Protein AF-A0A535GCC5-F1 (afdb_monomer_lite)

pLDDT: mean 72.22, std 16.05, range [26.16, 92.88]

Radius of gyration: 14.84 Å; chains: 1; bounding box: 40×27×34 Å

Sequence (122 aa):
MADFRPVEATKARILSVRPAPTGTQIERANAEWIEVIVQLDSDLANWRLQHLRALWREELAKPVEWEWLYTWGSPSFVRAGEIYRVHSGSRVRAATHPLPDDLASGRKHVYAAGPMAAAKLM

Secondary structure (DSSP, 8-state):
-EEEEES-TTTEEEEEEEPPPTT--GGGGGG-EEEEEE-SSEE-TT-EEEEEEEEEEGGGTEEEEEEEEEEPPSS-EE-TT-EEEEESS-HHHHHHS--GGGG-TT-EEEE---TTTTTT--

Structure (mmCIF, N/CA/C/O backbone):
data_AF-A0A535GCC5-F1
#
_entry.id   AF-A0A535GCC5-F1
#
loop_
_atom_site.group_PDB
_atom_site.id
_atom_site.type_symbol
_atom_site.label_atom_id
_atom_site.label_alt_id
_atom_site.label_comp_id
_atom_site.label_asym_id
_atom_site.label_entity_id
_atom_site.label_seq_id
_atom_site.pdbx_PDB_ins_code
_atom_site.Cartn_x
_atom_site.Cartn_y
_atom_site.Cartn_z
_atom_site.occupancy
_atom_site.B_iso_or_equiv
_atom_site.auth_seq_id
_atom_site.auth_comp_id
_atom_site.auth_asym_id
_atom_site.auth_atom_id
_atom_site.pdbx_PDB_model_num
ATOM 1 N N . MET A 1 1 ? 8.593 -12.153 -10.456 1.00 51.53 1 MET A N 1
ATOM 2 C CA . MET A 1 1 ? 7.432 -12.181 -9.541 1.00 51.53 1 MET A CA 1
ATOM 3 C C . MET A 1 1 ? 7.749 -11.247 -8.384 1.00 51.53 1 MET A C 1
ATOM 5 O O . MET A 1 1 ? 8.885 -11.281 -7.934 1.00 51.53 1 MET A O 1
ATOM 9 N N . ALA A 1 2 ? 6.826 -10.361 -8.003 1.00 55.59 2 ALA A N 1
ATOM 10 C CA . ALA A 1 2 ? 7.012 -9.452 -6.871 1.00 55.59 2 ALA A CA 1
ATOM 11 C C . ALA A 1 2 ? 6.565 -10.153 -5.580 1.00 55.59 2 ALA A C 1
ATOM 13 O O . ALA A 1 2 ? 5.469 -10.712 -5.559 1.00 55.59 2 ALA A O 1
ATOM 14 N N . ASP A 1 3 ? 7.407 -10.146 -4.548 1.00 63.09 3 ASP A N 1
ATOM 15 C CA . ASP A 1 3 ? 7.077 -10.664 -3.212 1.00 63.09 3 ASP A CA 1
ATOM 16 C C . ASP A 1 3 ? 6.915 -9.486 -2.243 1.00 63.09 3 ASP A C 1
ATOM 18 O O . ASP A 1 3 ? 7.714 -8.547 -2.266 1.00 63.09 3 ASP A O 1
ATOM 22 N N . PHE A 1 4 ? 5.861 -9.520 -1.429 1.00 62.50 4 PHE A N 1
ATOM 23 C CA . PHE A 1 4 ? 5.511 -8.453 -0.499 1.00 62.50 4 PHE A CA 1
ATOM 24 C C . PHE A 1 4 ? 5.402 -9.002 0.923 1.00 62.50 4 PHE A C 1
ATOM 26 O O . PHE A 1 4 ? 4.549 -9.846 1.198 1.00 62.50 4 PHE A O 1
ATOM 33 N N . ARG A 1 5 ? 6.233 -8.500 1.845 1.00 65.50 5 ARG A N 1
ATOM 34 C CA . ARG A 1 5 ? 6.302 -9.006 3.227 1.00 65.50 5 ARG A CA 1
ATOM 35 C C . ARG A 1 5 ? 5.996 -7.909 4.246 1.00 65.50 5 ARG A C 1
ATOM 37 O O . ARG A 1 5 ? 6.773 -6.957 4.357 1.00 65.50 5 ARG A O 1
ATOM 44 N N . PRO A 1 6 ? 4.877 -8.009 4.983 1.00 67.75 6 PRO A N 1
ATOM 45 C CA . PRO A 1 6 ? 4.577 -7.087 6.066 1.00 67.75 6 PRO A CA 1
ATOM 46 C C . PRO A 1 6 ? 5.396 -7.440 7.315 1.00 67.75 6 PRO A C 1
ATOM 48 O O . PRO A 1 6 ? 5.446 -8.601 7.714 1.00 67.75 6 PRO A O 1
ATOM 51 N N . VAL A 1 7 ? 6.002 -6.444 7.965 1.00 67.44 7 VAL A N 1
ATOM 52 C CA . VAL A 1 7 ? 6.795 -6.656 9.198 1.00 67.44 7 VAL A CA 1
ATOM 53 C C . VAL A 1 7 ? 5.904 -6.963 10.413 1.00 67.44 7 VAL A C 1
ATOM 55 O O . VAL A 1 7 ? 6.312 -7.696 11.307 1.00 67.44 7 VAL A O 1
ATOM 58 N N . GLU A 1 8 ? 4.660 -6.473 10.426 1.00 71.19 8 GLU A N 1
ATOM 59 C CA . GLU A 1 8 ? 3.678 -6.735 11.488 1.00 71.19 8 GLU A CA 1
ATOM 60 C C . GLU A 1 8 ? 2.331 -7.173 10.892 1.00 71.19 8 GLU A C 1
ATOM 62 O O . GLU A 1 8 ? 1.373 -6.396 10.809 1.00 71.19 8 GLU A O 1
ATOM 67 N N . ALA A 1 9 ? 2.251 -8.438 10.465 1.00 71.69 9 ALA A N 1
ATOM 68 C CA . ALA A 1 9 ? 1.049 -9.008 9.844 1.00 71.69 9 ALA A CA 1
ATOM 69 C C . ALA A 1 9 ? -0.195 -8.980 10.759 1.00 71.69 9 ALA A C 1
ATOM 71 O O . ALA A 1 9 ? -1.326 -8.980 10.274 1.00 71.69 9 ALA A O 1
ATOM 72 N N . THR A 1 10 ? 0.003 -8.925 12.080 1.00 83.12 10 THR A N 1
ATOM 73 C CA . THR A 1 10 ? -1.080 -8.890 13.074 1.00 83.12 10 THR A CA 1
ATOM 74 C C . THR A 1 10 ? -1.892 -7.598 13.013 1.00 83.12 10 THR A C 1
ATOM 76 O O . THR A 1 10 ? -3.090 -7.627 13.267 1.00 83.12 10 THR A O 1
ATOM 79 N N . LYS A 1 11 ? -1.268 -6.461 12.671 1.00 85.56 11 LYS A N 1
ATOM 80 C CA . LYS A 1 11 ? -1.958 -5.161 12.588 1.00 85.56 11 LYS A CA 1
ATOM 81 C C . LYS A 1 11 ? -2.618 -4.947 11.236 1.00 85.56 11 LYS A C 1
ATOM 83 O O . LYS A 1 11 ? -3.687 -4.345 11.151 1.00 85.56 11 LYS A O 1
ATOM 88 N N . ALA A 1 12 ? -1.981 -5.430 10.177 1.00 86.62 12 ALA A N 1
ATOM 89 C CA . ALA A 1 12 ? -2.462 -5.256 8.823 1.00 86.62 12 ALA A CA 1
ATOM 90 C C . ALA A 1 12 ? -1.961 -6.400 7.939 1.00 86.62 12 ALA A C 1
ATOM 92 O O . ALA A 1 12 ? -0.799 -6.797 8.026 1.00 86.62 12 ALA A O 1
ATOM 93 N N . ARG A 1 13 ? -2.833 -6.918 7.072 1.00 88.62 13 ARG A N 1
ATOM 94 C CA . ARG A 1 13 ? -2.503 -8.013 6.149 1.00 88.62 13 ARG A CA 1
ATOM 95 C C . ARG A 1 13 ? -2.673 -7.570 4.708 1.00 88.62 13 ARG A C 1
ATOM 97 O O . ARG A 1 13 ? -3.566 -6.780 4.400 1.00 88.62 13 ARG A O 1
ATOM 104 N N . ILE A 1 14 ? -1.867 -8.138 3.822 1.00 88.25 14 ILE A N 1
ATOM 105 C CA . ILE A 1 14 ? -2.044 -7.957 2.383 1.00 88.25 14 ILE A CA 1
ATOM 106 C C . ILE A 1 14 ? -3.314 -8.701 1.963 1.00 88.25 14 ILE A C 1
ATOM 108 O O . ILE A 1 14 ? -3.474 -9.886 2.249 1.00 88.25 14 ILE A O 1
ATOM 112 N N . LEU A 1 15 ? -4.229 -7.985 1.318 1.00 90.38 15 LEU A N 1
ATOM 113 C CA . LEU A 1 15 ? -5.455 -8.532 0.748 1.00 90.38 15 LEU A CA 1
ATOM 114 C C . LEU A 1 15 ? -5.252 -8.912 -0.719 1.00 90.38 15 LEU A C 1
ATOM 116 O O . LEU A 1 15 ? -5.710 -9.962 -1.160 1.00 90.38 15 LEU A O 1
ATOM 120 N N . SER A 1 16 ? -4.588 -8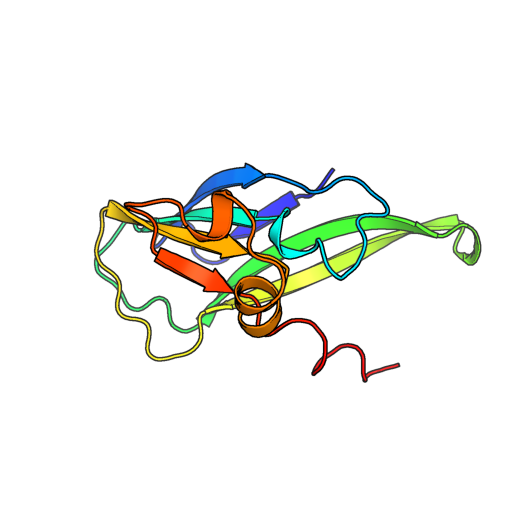.041 -1.474 1.00 89.81 16 SER A N 1
ATOM 121 C CA . SER A 1 16 ? -4.383 -8.217 -2.904 1.00 89.81 16 SER A CA 1
ATOM 122 C C . SER A 1 16 ? -3.090 -7.543 -3.344 1.00 89.81 16 SER A C 1
ATOM 124 O O . SER A 1 16 ? -2.612 -6.586 -2.732 1.00 89.81 16 SER A O 1
ATOM 126 N N . VAL A 1 17 ? -2.509 -8.077 -4.412 1.00 86.75 17 VAL A N 1
ATOM 127 C CA . VAL A 1 17 ? -1.305 -7.550 -5.044 1.00 86.75 17 VAL A CA 1
ATOM 128 C C . VAL A 1 17 ? -1.607 -7.404 -6.521 1.00 86.75 17 VAL A C 1
ATOM 130 O O . VAL A 1 17 ? -1.963 -8.379 -7.184 1.00 86.75 17 VAL A O 1
ATOM 133 N N . ARG A 1 18 ? -1.439 -6.193 -7.045 1.00 86.62 18 ARG A N 1
ATOM 134 C CA . ARG A 1 18 ? -1.458 -5.925 -8.475 1.00 86.62 18 ARG A CA 1
ATOM 135 C C . ARG A 1 18 ? -0.043 -5.551 -8.910 1.00 86.62 18 ARG A C 1
ATOM 137 O O . ARG A 1 18 ? 0.336 -4.385 -8.803 1.00 86.62 18 ARG A O 1
ATOM 144 N N . PRO A 1 19 ? 0.755 -6.519 -9.384 1.00 81.00 19 PRO A N 1
ATOM 145 C CA . PRO A 1 19 ? 2.085 -6.219 -9.887 1.00 81.00 19 PRO A CA 1
ATOM 146 C C . PRO A 1 19 ? 1.974 -5.476 -11.221 1.00 81.00 19 PRO A C 1
ATOM 148 O O . PRO A 1 19 ? 1.095 -5.785 -12.032 1.00 81.00 19 PRO A O 1
ATOM 151 N N . ALA A 1 20 ? 2.890 -4.549 -11.495 1.00 76.31 20 ALA A N 1
ATOM 152 C CA . ALA A 1 20 ? 3.027 -4.044 -12.856 1.00 76.31 20 ALA A CA 1
ATOM 153 C C . ALA A 1 20 ? 3.956 -4.953 -13.681 1.00 76.31 20 ALA A C 1
ATOM 155 O O . ALA A 1 20 ? 4.841 -5.615 -13.122 1.00 76.31 20 ALA A O 1
ATOM 156 N N . PRO A 1 21 ? 3.804 -4.989 -15.016 1.00 72.19 21 PRO A N 1
ATOM 157 C CA . PRO A 1 21 ? 4.743 -5.677 -15.892 1.00 72.19 21 PRO A CA 1
ATOM 158 C C . PRO A 1 21 ? 6.178 -5.155 -15.749 1.00 72.19 21 PRO A C 1
ATOM 160 O O . PRO A 1 21 ? 6.418 -3.985 -15.419 1.00 72.19 21 PRO A O 1
ATOM 163 N N . THR A 1 22 ? 7.151 -6.013 -16.048 1.00 68.25 22 THR A N 1
ATOM 164 C CA . THR A 1 22 ? 8.547 -5.594 -16.221 1.00 68.25 22 THR A CA 1
ATOM 165 C C . THR A 1 22 ? 8.631 -4.554 -17.342 1.00 68.25 22 THR A C 1
ATOM 167 O O . THR A 1 22 ? 7.986 -4.710 -18.375 1.00 68.25 22 THR A O 1
ATOM 170 N N . GLY A 1 23 ? 9.396 -3.477 -17.136 1.00 68.31 23 GLY A N 1
ATOM 171 C CA . GLY A 1 23 ? 9.509 -2.382 -18.111 1.00 68.31 23 GLY A CA 1
ATOM 172 C C . GLY A 1 23 ? 8.380 -1.347 -18.051 1.00 68.31 23 GLY A C 1
ATOM 173 O O . GLY A 1 23 ? 8.290 -0.492 -18.929 1.00 68.31 23 GLY A O 1
ATOM 174 N N . THR A 1 24 ? 7.524 -1.394 -17.024 1.00 70.62 24 THR A N 1
ATOM 175 C CA . THR A 1 24 ? 6.525 -0.343 -16.786 1.00 70.62 24 THR A CA 1
ATOM 176 C C . THR A 1 24 ? 7.201 1.020 -16.681 1.00 70.62 24 THR A C 1
ATOM 178 O O . THR A 1 24 ? 8.081 1.224 -15.845 1.00 70.62 24 THR A O 1
ATOM 181 N N . GLN A 1 25 ? 6.774 1.942 -17.543 1.00 72.62 25 GLN A N 1
ATOM 182 C CA . GLN A 1 25 ? 7.271 3.311 -17.566 1.00 72.62 25 GLN A CA 1
ATOM 183 C C . GLN A 1 25 ? 6.934 4.048 -16.265 1.00 72.62 25 GLN A C 1
ATOM 185 O O . GLN A 1 25 ? 5.946 3.749 -15.588 1.00 72.62 25 GLN A O 1
ATOM 190 N N . ILE A 1 26 ? 7.755 5.035 -15.920 1.00 70.31 26 ILE A N 1
ATOM 191 C CA . ILE A 1 26 ? 7.703 5.727 -14.630 1.00 70.31 26 ILE A CA 1
ATOM 192 C C . ILE A 1 26 ? 6.391 6.506 -14.420 1.00 70.31 26 ILE A C 1
ATOM 194 O O . ILE A 1 26 ? 5.903 6.622 -13.290 1.00 70.31 26 ILE A O 1
ATOM 198 N N . GLU A 1 27 ? 5.781 6.970 -15.507 1.00 74.12 27 GLU A N 1
ATOM 199 C CA . GLU A 1 27 ? 4.482 7.644 -15.584 1.00 74.12 27 GLU A CA 1
ATOM 200 C C . GLU A 1 27 ? 3.334 6.698 -15.219 1.00 74.12 27 GLU A C 1
ATOM 202 O O . GLU A 1 27 ? 2.308 7.128 -14.702 1.00 74.12 27 GLU A O 1
ATOM 207 N N . ARG A 1 28 ? 3.525 5.391 -15.434 1.00 75.19 28 ARG A N 1
ATOM 208 C CA . ARG A 1 28 ? 2.548 4.336 -15.139 1.00 75.19 28 ARG A CA 1
ATOM 209 C C . ARG A 1 28 ? 2.847 3.586 -13.845 1.00 75.19 28 ARG A C 1
ATOM 211 O O . ARG A 1 28 ? 2.206 2.575 -13.574 1.00 75.19 28 ARG A O 1
ATOM 218 N N . ALA A 1 29 ? 3.783 4.071 -13.028 1.00 75.75 29 ALA A N 1
ATOM 219 C CA . ALA A 1 29 ? 4.175 3.407 -11.784 1.00 75.75 29 ALA A CA 1
ATOM 220 C C . ALA A 1 29 ? 2.987 3.157 -10.830 1.00 75.75 29 ALA A C 1
ATOM 222 O O . ALA A 1 29 ? 2.954 2.131 -10.164 1.00 75.75 29 ALA A O 1
ATOM 223 N N . ASN A 1 30 ? 1.963 4.021 -10.821 1.00 79.81 30 ASN A N 1
ATOM 224 C CA . ASN A 1 30 ? 0.760 3.826 -9.996 1.00 79.81 30 ASN A CA 1
ATOM 225 C C . ASN A 1 30 ? -0.090 2.603 -10.381 1.00 79.81 30 ASN A C 1
ATOM 227 O O . ASN A 1 30 ? -0.981 2.234 -9.618 1.00 79.81 30 ASN A O 1
ATOM 231 N N . ALA A 1 31 ? 0.163 1.982 -11.539 1.00 82.81 31 ALA A N 1
ATOM 232 C CA . ALA A 1 31 ? -0.509 0.753 -11.955 1.00 82.81 31 ALA A CA 1
ATOM 233 C C . ALA A 1 31 ? -0.085 -0.460 -11.113 1.00 82.81 31 ALA A C 1
ATOM 235 O O . ALA A 1 31 ? -0.799 -1.463 -11.091 1.00 82.81 31 ALA A O 1
ATOM 236 N N . GLU A 1 32 ? 1.066 -0.367 -10.440 1.00 84.31 32 GLU A N 1
ATOM 237 C CA . GLU A 1 32 ? 1.482 -1.318 -9.421 1.00 84.31 32 GLU A CA 1
ATOM 238 C C . GLU A 1 32 ? 1.017 -0.840 -8.054 1.00 84.31 32 GLU A C 1
ATOM 240 O O . GLU A 1 32 ? 1.346 0.265 -7.606 1.00 84.31 32 GLU A O 1
ATOM 245 N N . TRP A 1 33 ? 0.266 -1.694 -7.377 1.00 85.25 33 TRP A N 1
ATOM 246 C CA . TRP A 1 33 ? -0.197 -1.413 -6.034 1.00 85.25 33 TRP A CA 1
ATOM 247 C C . TRP A 1 33 ? -0.478 -2.694 -5.264 1.00 85.25 33 TRP A C 1
ATOM 249 O O . TRP A 1 33 ? -0.651 -3.772 -5.836 1.00 85.25 33 TRP A O 1
ATOM 259 N N . ILE A 1 34 ? -0.567 -2.563 -3.946 1.00 86.69 34 ILE A N 1
ATOM 260 C CA . ILE A 1 34 ? -1.123 -3.600 -3.080 1.00 86.69 34 ILE A CA 1
ATOM 261 C C . ILE A 1 34 ? -2.307 -3.055 -2.293 1.00 86.69 34 ILE A C 1
ATOM 263 O O . ILE A 1 34 ? -2.386 -1.855 -2.036 1.00 86.69 34 ILE A O 1
ATOM 267 N N . GLU A 1 35 ? -3.215 -3.927 -1.880 1.00 90.25 35 GLU A N 1
ATOM 268 C CA . GLU A 1 35 ? -4.194 -3.594 -0.852 1.00 90.25 35 GLU A CA 1
ATOM 269 C C . GLU A 1 35 ? -3.802 -4.234 0.464 1.00 90.25 35 GLU A C 1
ATOM 271 O O . GLU A 1 35 ? -3.460 -5.416 0.535 1.00 90.25 35 GLU A O 1
ATOM 276 N N . VAL A 1 36 ? -3.915 -3.443 1.519 1.00 88.88 36 VAL A N 1
ATOM 277 C CA . VAL A 1 36 ? -3.731 -3.870 2.894 1.00 88.88 36 VAL A CA 1
ATOM 278 C C . VAL A 1 36 ? -5.035 -3.638 3.633 1.00 88.88 36 VAL A C 1
ATOM 280 O O . VAL A 1 36 ? -5.592 -2.543 3.583 1.00 88.88 36 VAL A O 1
ATOM 283 N N . ILE A 1 37 ? -5.519 -4.664 4.326 1.00 91.81 37 ILE A N 1
ATOM 284 C CA . ILE A 1 37 ? -6.655 -4.550 5.237 1.00 91.81 37 ILE A CA 1
ATOM 285 C C . ILE A 1 37 ? -6.152 -4.510 6.675 1.00 91.81 37 ILE A C 1
ATOM 287 O O . ILE A 1 37 ? -5.418 -5.396 7.127 1.00 91.81 37 ILE A O 1
ATOM 291 N N . VAL A 1 38 ? -6.574 -3.476 7.393 1.00 91.06 38 VAL A N 1
ATOM 292 C CA . VAL A 1 38 ? -6.274 -3.285 8.810 1.00 91.06 38 VAL A CA 1
ATOM 293 C C . VAL A 1 38 ? -7.055 -4.309 9.626 1.00 91.06 38 VAL A C 1
ATOM 295 O O . VAL A 1 38 ? -8.260 -4.479 9.440 1.00 91.06 38 VAL A O 1
ATOM 298 N N . GLN A 1 39 ? -6.364 -5.023 10.508 1.00 92.56 39 GLN A N 1
ATOM 299 C CA . GLN A 1 39 ? -6.946 -6.071 11.349 1.00 92.56 39 GLN A CA 1
ATOM 300 C C . GLN A 1 39 ? -7.378 -5.546 12.723 1.00 92.56 39 GLN A C 1
ATOM 302 O O . GLN A 1 39 ? -8.313 -6.084 13.305 1.00 92.56 39 GLN A O 1
ATOM 307 N N . LEU A 1 40 ? -6.711 -4.506 13.232 1.00 90.44 40 LEU A N 1
ATOM 308 C CA . LEU A 1 40 ? -6.890 -3.983 14.586 1.00 90.44 40 LEU A CA 1
ATOM 309 C C . LEU A 1 40 ? -6.901 -2.452 14.548 1.00 90.44 40 LEU A C 1
ATOM 311 O O . LEU A 1 40 ? -6.135 -1.859 13.787 1.00 90.44 40 LEU A O 1
ATOM 315 N N . ASP A 1 41 ? -7.693 -1.820 15.411 1.00 91.19 41 ASP A N 1
ATOM 316 C CA . ASP A 1 41 ? -7.556 -0.387 15.684 1.00 91.19 41 ASP A CA 1
ATOM 317 C C . ASP A 1 41 ? -6.166 -0.139 16.289 1.00 91.19 41 ASP A C 1
ATOM 319 O O . ASP A 1 41 ? -5.850 -0.634 17.372 1.00 91.19 41 ASP A O 1
ATOM 323 N N . SER A 1 42 ? -5.293 0.560 15.563 1.00 84.50 42 SER A N 1
ATOM 324 C CA . SER A 1 42 ? -3.882 0.710 15.936 1.00 84.50 42 SER A CA 1
ATOM 325 C C . SER A 1 42 ? -3.255 1.924 15.258 1.00 84.50 42 SER A C 1
ATOM 327 O O . SER A 1 42 ? -3.772 2.462 14.279 1.00 84.50 42 SER A O 1
ATOM 329 N N . ASP A 1 43 ? -2.090 2.330 15.754 1.00 82.88 43 ASP A N 1
ATOM 330 C CA . ASP A 1 43 ? -1.148 3.116 14.966 1.00 82.88 43 ASP A CA 1
ATOM 331 C C . ASP A 1 43 ? -0.384 2.186 14.009 1.00 82.88 43 ASP A C 1
ATOM 333 O O . ASP A 1 43 ? 0.120 1.131 14.422 1.00 82.88 43 ASP A O 1
ATOM 337 N N . LEU A 1 44 ? -0.332 2.563 12.731 1.00 78.25 44 LEU A N 1
ATOM 338 C CA . LEU A 1 44 ? 0.532 1.945 11.721 1.00 78.25 44 LEU A CA 1
ATOM 339 C C . LEU A 1 44 ? 1.807 2.756 11.470 1.00 78.25 44 LEU A C 1
ATOM 341 O O . LEU A 1 44 ? 2.522 2.468 10.513 1.00 78.25 44 LEU A O 1
ATOM 345 N N . ALA A 1 45 ? 2.136 3.741 12.309 1.00 71.25 45 ALA A N 1
ATOM 346 C CA . ALA A 1 45 ? 3.446 4.376 12.279 1.00 71.25 45 ALA A CA 1
ATOM 347 C C . ALA A 1 45 ? 4.552 3.310 12.269 1.00 71.25 45 ALA A C 1
ATOM 349 O O . ALA A 1 45 ? 4.579 2.406 13.103 1.00 71.25 45 ALA A O 1
ATOM 350 N N . ASN A 1 46 ? 5.472 3.426 11.311 1.00 66.81 46 ASN A N 1
ATOM 351 C CA . ASN A 1 46 ? 6.563 2.475 11.086 1.00 66.81 46 ASN A CA 1
ATOM 352 C C . ASN A 1 46 ? 6.151 1.070 10.622 1.00 66.81 46 ASN A C 1
ATOM 354 O O . ASN A 1 46 ? 7.032 0.215 10.506 1.00 66.81 46 ASN A O 1
ATOM 358 N N . TRP A 1 47 ? 4.875 0.814 10.302 1.00 76.25 47 TRP A N 1
ATOM 359 C CA . TRP A 1 47 ? 4.512 -0.423 9.615 1.00 76.25 47 TRP A CA 1
ATOM 360 C C . TRP A 1 47 ? 5.237 -0.467 8.276 1.00 76.25 47 TRP A C 1
ATOM 362 O O . TRP A 1 47 ? 5.224 0.504 7.509 1.00 76.25 47 TRP A O 1
ATOM 372 N N . ARG A 1 48 ? 5.911 -1.590 8.034 1.00 74.94 48 ARG A N 1
ATOM 373 C CA . ARG A 1 48 ? 6.813 -1.765 6.904 1.00 74.94 48 ARG A CA 1
ATOM 374 C C . ARG A 1 48 ? 6.323 -2.854 5.974 1.00 74.94 48 ARG A C 1
ATOM 376 O O . ARG A 1 48 ? 5.933 -3.930 6.426 1.00 74.94 48 ARG A O 1
ATOM 383 N N . LEU A 1 49 ? 6.431 -2.581 4.684 1.00 75.25 49 LEU A N 1
ATOM 384 C CA . LEU A 1 49 ? 6.238 -3.545 3.614 1.00 75.25 49 LEU A CA 1
ATOM 385 C C . LEU A 1 49 ? 7.521 -3.636 2.811 1.00 75.25 49 LEU A C 1
ATOM 387 O O . LEU A 1 49 ? 7.923 -2.654 2.192 1.00 75.25 49 LEU A O 1
ATOM 391 N N . GLN A 1 50 ? 8.128 -4.811 2.794 1.00 72.81 50 GLN A N 1
ATOM 392 C CA . GLN A 1 50 ? 9.208 -5.108 1.863 1.00 72.81 50 GLN A CA 1
ATOM 393 C C . GLN A 1 50 ? 8.597 -5.506 0.524 1.00 72.81 50 GLN A C 1
ATOM 395 O O . GLN A 1 50 ? 7.754 -6.395 0.501 1.00 72.81 50 GLN A O 1
ATOM 400 N N . HIS A 1 51 ? 9.008 -4.872 -0.569 1.00 71.25 51 HIS A N 1
ATOM 401 C CA . HIS A 1 51 ? 8.701 -5.287 -1.935 1.00 71.25 51 HIS A CA 1
ATOM 402 C C . HIS A 1 51 ? 9.989 -5.747 -2.601 1.00 71.25 51 HIS A C 1
ATOM 404 O O . HIS A 1 51 ? 10.879 -4.937 -2.862 1.00 71.25 51 HIS A O 1
ATOM 410 N N . LEU A 1 52 ? 10.061 -7.049 -2.859 1.00 66.62 52 LEU A N 1
ATOM 411 C CA . LEU A 1 52 ? 11.183 -7.720 -3.491 1.00 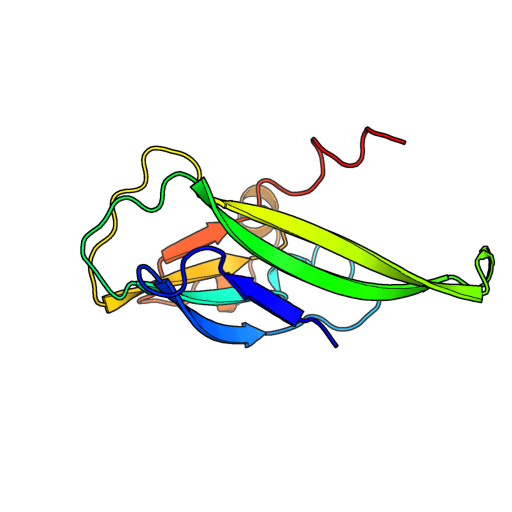66.62 52 LEU A CA 1
ATOM 412 C C . LEU A 1 52 ? 10.885 -7.921 -4.971 1.00 66.62 52 LEU A C 1
ATOM 414 O O . LEU A 1 52 ? 9.948 -8.637 -5.339 1.00 66.62 52 LEU A O 1
ATOM 418 N N . ARG A 1 53 ? 11.712 -7.320 -5.829 1.00 63.69 53 ARG A N 1
ATOM 419 C CA . ARG A 1 53 ? 11.670 -7.559 -7.275 1.00 63.69 53 ARG A CA 1
ATOM 420 C C . ARG A 1 53 ? 13.007 -8.112 -7.736 1.00 63.69 53 ARG A C 1
ATOM 422 O O . ARG A 1 53 ? 13.995 -7.386 -7.791 1.00 63.69 53 ARG A O 1
ATOM 429 N N . ALA A 1 54 ? 13.018 -9.394 -8.090 1.00 59.59 54 ALA A N 1
ATOM 430 C CA . ALA A 1 54 ? 14.161 -10.000 -8.752 1.00 59.59 54 ALA A CA 1
ATOM 431 C C . ALA A 1 54 ? 14.261 -9.445 -10.181 1.00 59.59 54 ALA A C 1
ATOM 433 O O . ALA A 1 54 ? 13.410 -9.738 -11.027 1.00 59.59 54 ALA A O 1
ATOM 434 N N . LEU A 1 55 ? 15.284 -8.630 -10.439 1.00 61.75 55 LEU A N 1
ATOM 435 C CA . LEU A 1 55 ? 15.663 -8.208 -11.785 1.00 61.75 55 LEU A CA 1
ATOM 436 C C . LEU A 1 55 ? 16.959 -8.921 -12.161 1.00 61.75 55 LEU A C 1
ATOM 438 O O . LEU A 1 55 ? 17.971 -8.769 -11.477 1.00 61.75 55 LEU A O 1
ATOM 442 N N . TRP A 1 56 ? 16.940 -9.690 -13.247 1.00 60.16 56 TRP A N 1
ATOM 443 C CA . TRP A 1 56 ? 18.168 -10.241 -13.810 1.00 60.16 56 TRP A CA 1
ATOM 444 C C . TRP A 1 56 ? 19.028 -9.093 -14.340 1.00 60.16 56 TRP A C 1
ATOM 446 O O . TRP A 1 56 ? 18.580 -8.341 -15.205 1.00 60.16 56 TRP A O 1
ATOM 456 N N . ARG A 1 57 ? 20.242 -8.932 -13.807 1.00 60.25 57 ARG A N 1
ATOM 457 C CA . ARG A 1 57 ? 21.225 -7.990 -14.355 1.00 60.25 57 ARG A CA 1
ATOM 458 C C . ARG A 1 57 ? 22.289 -8.784 -15.089 1.00 60.25 57 ARG A C 1
ATOM 460 O O . ARG A 1 57 ? 23.067 -9.486 -14.447 1.00 60.25 57 ARG A O 1
ATOM 467 N N . GLU A 1 58 ? 22.321 -8.652 -16.413 1.00 67.38 58 GLU A N 1
ATOM 468 C CA . GLU A 1 58 ? 23.291 -9.352 -17.270 1.00 67.38 58 GLU A CA 1
ATOM 469 C C . GLU A 1 58 ? 24.737 -9.082 -16.831 1.00 67.38 58 GLU A C 1
ATOM 471 O O . GLU A 1 58 ? 25.526 -10.012 -16.723 1.00 67.38 58 GLU A O 1
ATOM 476 N N . GLU A 1 59 ? 25.036 -7.840 -16.442 1.00 74.31 59 GLU A N 1
ATOM 477 C CA . GLU A 1 59 ? 26.340 -7.393 -15.925 1.00 74.31 59 GLU A CA 1
ATOM 478 C C . GLU A 1 59 ? 26.811 -8.156 -14.674 1.00 74.31 59 GLU A C 1
ATOM 480 O O . GLU A 1 59 ? 28.008 -8.264 -14.427 1.00 74.31 59 GLU A O 1
ATOM 485 N N . LEU A 1 60 ? 25.876 -8.656 -13.858 1.00 67.44 60 LEU A N 1
ATOM 486 C CA . LEU A 1 60 ? 26.168 -9.301 -12.574 1.00 67.44 60 LEU A CA 1
ATOM 487 C C . LEU A 1 60 ? 25.911 -10.811 -12.591 1.00 67.44 60 LEU A C 1
ATOM 489 O O . LEU A 1 60 ? 26.158 -11.466 -11.578 1.00 67.44 60 LEU A O 1
ATOM 493 N N . ALA A 1 61 ? 25.375 -11.343 -13.697 1.00 72.19 61 ALA A N 1
ATOM 494 C CA . ALA A 1 61 ? 24.972 -12.741 -13.870 1.00 72.19 61 ALA A CA 1
ATOM 495 C C . ALA A 1 61 ? 24.166 -13.321 -12.685 1.00 72.19 61 ALA A C 1
ATOM 497 O O . ALA A 1 61 ? 24.229 -14.515 -12.391 1.00 72.19 61 ALA A O 1
ATOM 498 N N . LYS A 1 62 ? 23.416 -12.467 -11.979 1.00 51.06 62 LYS A N 1
ATOM 499 C CA . LYS A 1 62 ? 22.589 -12.842 -10.830 1.00 51.06 62 LYS A CA 1
ATOM 500 C C . LYS A 1 62 ? 21.319 -11.994 -10.778 1.00 51.06 62 LYS A C 1
ATOM 502 O O . LYS A 1 62 ? 21.327 -10.850 -11.253 1.00 51.06 62 LYS A O 1
ATOM 507 N N . PRO A 1 63 ? 20.231 -12.505 -10.179 1.00 54.28 63 PRO A N 1
ATOM 508 C CA . PRO A 1 63 ? 19.103 -11.662 -9.826 1.00 54.28 63 PRO A CA 1
ATOM 509 C C . PRO A 1 63 ? 19.561 -10.641 -8.777 1.00 54.28 63 PRO A C 1
ATOM 511 O O . PRO A 1 63 ? 20.120 -11.001 -7.743 1.00 54.28 63 PRO A O 1
ATOM 514 N N . VAL A 1 64 ? 19.345 -9.358 -9.050 1.00 57.66 64 VAL A N 1
ATOM 515 C CA . VAL A 1 64 ? 19.424 -8.321 -8.021 1.00 57.66 64 VAL A CA 1
ATOM 516 C C . VAL A 1 64 ? 18.060 -8.231 -7.362 1.00 57.66 64 VAL A C 1
ATOM 518 O O . VAL A 1 64 ? 17.056 -7.975 -8.031 1.00 57.66 64 VAL A O 1
ATOM 521 N N . GLU A 1 65 ? 18.039 -8.467 -6.056 1.00 56.69 65 GLU A N 1
ATOM 522 C CA . GLU A 1 65 ? 16.874 -8.278 -5.205 1.00 56.69 65 GLU A CA 1
ATOM 523 C C . GLU A 1 65 ? 16.818 -6.804 -4.811 1.00 56.69 65 GLU A C 1
ATOM 525 O O . GLU A 1 65 ? 17.648 -6.317 -4.048 1.00 56.69 65 GLU A O 1
ATOM 530 N N . TRP A 1 66 ? 15.880 -6.056 -5.381 1.00 54.22 66 TRP A N 1
ATOM 531 C CA . TRP A 1 66 ? 15.598 -4.710 -4.894 1.00 54.22 66 TRP A CA 1
ATOM 532 C C . TRP A 1 66 ? 14.597 -4.824 -3.755 1.00 54.22 66 TRP A C 1
ATOM 534 O O . TRP A 1 66 ? 13.513 -5.360 -3.974 1.00 54.22 66 TRP A O 1
ATOM 544 N N . GLU A 1 67 ? 14.957 -4.328 -2.573 1.00 51.81 67 GLU A N 1
ATOM 545 C CA . GLU A 1 67 ? 14.085 -4.243 -1.404 1.00 51.81 67 GLU A CA 1
ATOM 546 C C . GLU A 1 67 ? 13.553 -2.808 -1.292 1.00 51.81 67 GLU A C 1
ATOM 548 O O . GLU A 1 67 ? 14.252 -1.900 -0.842 1.00 51.81 67 GLU A O 1
ATOM 553 N N . TRP A 1 68 ? 12.311 -2.570 -1.713 1.00 59.44 68 TRP A N 1
ATOM 554 C CA . TRP A 1 68 ? 11.625 -1.343 -1.305 1.00 59.44 68 TRP A CA 1
ATOM 555 C C . TRP A 1 68 ? 11.008 -1.569 0.062 1.00 59.44 68 TRP A C 1
ATOM 557 O O . TRP A 1 68 ? 10.164 -2.447 0.207 1.00 59.44 68 TRP A O 1
ATOM 567 N N . LEU A 1 69 ? 11.383 -0.757 1.044 1.00 54.50 69 LEU A N 1
ATOM 568 C CA . LEU A 1 69 ? 10.724 -0.721 2.341 1.00 54.50 69 LEU A CA 1
ATOM 569 C C . LEU A 1 69 ? 9.689 0.411 2.329 1.00 54.50 69 LEU A C 1
ATOM 571 O O . LEU A 1 69 ? 10.027 1.573 2.564 1.00 54.50 69 LEU A O 1
ATOM 575 N N . TYR A 1 70 ? 8.420 0.110 2.050 1.00 65.44 70 TYR A N 1
ATOM 576 C CA . TYR A 1 70 ? 7.374 1.101 2.304 1.00 65.44 70 TYR A CA 1
ATOM 577 C C . TYR A 1 70 ? 7.231 1.238 3.801 1.00 65.44 70 TYR A C 1
ATOM 579 O O . TYR A 1 70 ? 6.938 0.257 4.469 1.00 65.44 70 TYR A O 1
ATOM 587 N N . THR A 1 71 ? 7.422 2.444 4.314 1.00 60.34 71 THR A N 1
ATOM 588 C CA . THR A 1 71 ? 7.164 2.754 5.716 1.00 60.34 71 THR A CA 1
ATOM 589 C C . THR A 1 71 ? 5.954 3.670 5.765 1.00 60.34 71 THR A C 1
ATOM 591 O O . THR A 1 71 ? 5.951 4.714 5.110 1.00 60.34 71 THR A O 1
ATOM 594 N N . TRP A 1 72 ? 4.917 3.293 6.511 1.00 67.12 72 TRP A N 1
ATOM 595 C CA . TRP A 1 72 ? 3.814 4.211 6.788 1.00 67.12 72 TRP A CA 1
ATOM 596 C C . TRP A 1 72 ? 4.357 5.424 7.548 1.00 67.12 72 TRP A C 1
ATOM 598 O O . TRP A 1 72 ? 4.998 5.277 8.593 1.00 67.12 72 TRP A O 1
ATOM 608 N N . GLY A 1 73 ? 4.109 6.620 7.008 1.00 59.00 73 GLY A N 1
ATOM 609 C CA . GLY A 1 73 ? 4.457 7.874 7.671 1.00 59.00 73 GLY A CA 1
ATOM 610 C C . GLY A 1 73 ? 3.692 8.032 8.986 1.00 59.00 73 GLY A C 1
ATOM 611 O O . GLY A 1 73 ? 2.566 7.552 9.116 1.00 59.00 73 GLY A O 1
ATOM 612 N N . SER A 1 74 ? 4.297 8.686 9.973 1.00 51.47 74 SER A N 1
ATOM 613 C CA . SER A 1 74 ? 3.685 8.926 11.281 1.00 51.47 74 SER A CA 1
ATOM 614 C C . SER A 1 74 ? 3.096 10.341 11.393 1.00 51.47 74 SER A C 1
ATOM 616 O O . SER A 1 74 ? 3.606 11.267 10.755 1.00 51.47 74 SER A O 1
ATOM 618 N N . PRO A 1 75 ? 2.065 10.538 12.239 1.00 51.75 75 PRO A N 1
ATOM 619 C CA . PRO A 1 75 ? 1.206 9.514 12.852 1.00 51.75 75 PRO A CA 1
ATOM 620 C C . PRO A 1 75 ? 0.177 8.952 11.852 1.00 51.75 75 PRO A C 1
ATOM 622 O O . PRO A 1 75 ? -0.326 9.689 11.005 1.00 51.75 75 PRO A O 1
ATOM 625 N N . SER A 1 76 ? -0.169 7.664 11.969 1.00 72.56 76 SER A N 1
ATOM 626 C CA . SER A 1 76 ? -1.153 7.005 11.094 1.00 72.56 76 SER A CA 1
ATOM 627 C C . SER A 1 76 ? -2.086 6.100 11.899 1.00 72.56 76 SER A C 1
ATOM 629 O O . SER A 1 76 ? -1.987 4.873 11.847 1.00 72.56 76 SER A O 1
ATOM 631 N N . PHE A 1 77 ? -3.022 6.711 12.627 1.00 83.56 77 PHE A N 1
ATOM 632 C CA . PHE A 1 77 ? -4.094 5.978 13.297 1.00 83.56 77 PHE A CA 1
ATOM 633 C C . PHE A 1 77 ? -5.082 5.423 12.274 1.00 83.56 77 PHE A C 1
ATOM 635 O O . PHE A 1 77 ? -5.632 6.164 11.453 1.00 83.56 77 PHE A O 1
ATOM 642 N N . VAL A 1 78 ? -5.309 4.117 12.341 1.00 86.81 78 VAL A N 1
ATOM 643 C CA . VAL A 1 78 ? -6.184 3.384 11.429 1.00 86.81 78 VAL A CA 1
ATOM 644 C C . VAL A 1 78 ? -7.223 2.588 12.205 1.00 86.81 78 VAL A C 1
ATOM 646 O O . VAL A 1 78 ? -7.026 2.274 13.381 1.00 86.81 78 VAL A O 1
ATOM 649 N N . ARG A 1 79 ? -8.328 2.252 11.540 1.00 91.25 79 ARG A N 1
ATOM 650 C CA . ARG A 1 79 ? -9.388 1.419 12.118 1.00 91.25 79 ARG A CA 1
ATOM 651 C C . ARG A 1 79 ? -9.436 0.045 11.469 1.00 91.25 79 ARG A C 1
ATOM 653 O O . ARG A 1 79 ? -9.206 -0.087 10.266 1.00 91.25 79 ARG A O 1
ATOM 660 N N . ALA A 1 80 ? -9.778 -0.968 12.253 1.00 92.88 80 ALA A N 1
ATOM 661 C CA . ALA A 1 80 ? -10.023 -2.319 11.784 1.00 92.88 80 ALA A CA 1
ATOM 662 C C . ALA A 1 80 ? -11.067 -2.320 10.656 1.00 92.88 80 ALA A C 1
ATOM 664 O O . ALA A 1 80 ? -12.086 -1.632 10.710 1.00 92.88 80 ALA A O 1
ATOM 665 N N . GLY A 1 81 ? -10.790 -3.091 9.605 1.00 91.69 81 GLY A N 1
ATOM 666 C CA . GLY A 1 81 ? -11.629 -3.180 8.410 1.00 91.69 81 GLY A CA 1
ATOM 667 C C . GLY A 1 81 ? -11.359 -2.110 7.349 1.00 91.69 81 GLY A C 1
ATOM 668 O O . GLY A 1 81 ? -11.811 -2.269 6.215 1.00 91.69 81 GLY A O 1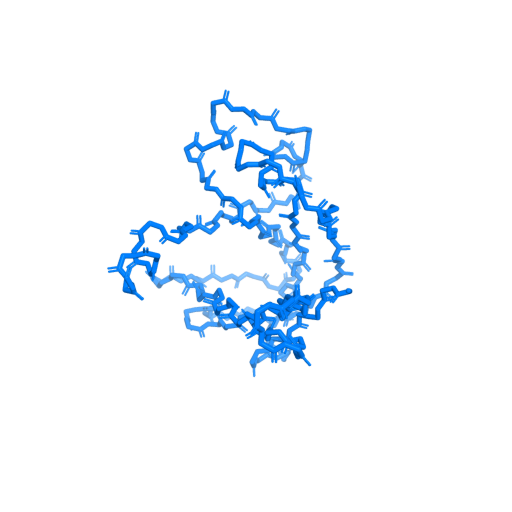
ATOM 669 N N . GLU A 1 82 ? -10.592 -1.058 7.650 1.00 91.94 82 GLU A N 1
ATOM 670 C CA . GLU A 1 82 ? -10.168 -0.104 6.625 1.00 91.94 82 GLU A CA 1
ATOM 671 C C . GLU A 1 82 ? -9.212 -0.765 5.629 1.00 91.94 82 GLU A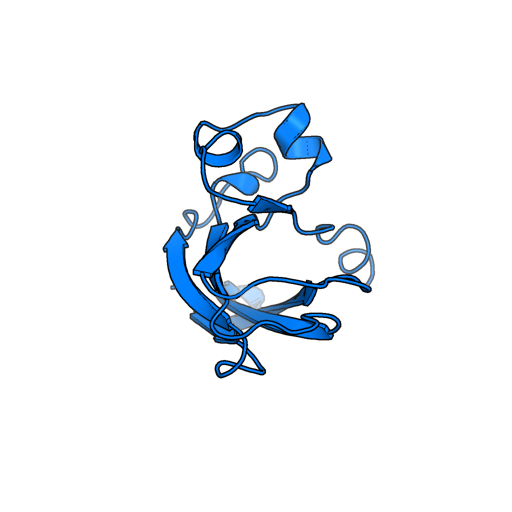 C 1
ATOM 673 O O . GLU A 1 82 ? -8.331 -1.547 5.999 1.00 91.94 82 GLU A O 1
ATOM 678 N N . ILE A 1 83 ? -9.382 -0.432 4.348 1.00 91.38 83 ILE A N 1
ATOM 679 C CA . ILE A 1 83 ? -8.542 -0.957 3.273 1.00 91.38 83 ILE A CA 1
ATOM 680 C C . ILE A 1 83 ? -7.742 0.189 2.667 1.00 91.38 83 ILE A C 1
ATOM 682 O O . ILE A 1 83 ? -8.297 1.162 2.148 1.00 91.38 83 ILE A O 1
ATOM 686 N N . TYR A 1 84 ? -6.425 0.040 2.725 1.00 87.75 84 TYR A N 1
ATOM 687 C CA . TYR A 1 84 ? -5.456 0.969 2.174 1.00 87.75 84 TYR A CA 1
ATOM 688 C C . TYR A 1 84 ? -4.881 0.391 0.888 1.00 87.75 84 TYR A C 1
ATOM 690 O O . TYR A 1 84 ? -4.370 -0.727 0.886 1.00 87.75 84 TYR A O 1
ATOM 698 N N . ARG A 1 85 ? -4.952 1.152 -0.203 1.00 88.69 85 ARG A N 1
ATOM 699 C CA . ARG A 1 85 ? -4.292 0.817 -1.463 1.00 88.69 85 ARG A CA 1
ATOM 700 C C . ARG A 1 85 ? -2.978 1.576 -1.543 1.00 88.69 85 ARG A C 1
ATOM 702 O O . ARG A 1 85 ? -2.984 2.803 -1.583 1.00 88.69 85 ARG A O 1
ATOM 709 N N . VAL A 1 86 ? -1.866 0.851 -1.534 1.00 84.06 86 VAL A N 1
ATOM 710 C CA . VAL A 1 86 ? -0.514 1.411 -1.572 1.00 84.06 86 VAL A CA 1
ATOM 711 C C . VAL A 1 86 ? 0.022 1.314 -2.988 1.00 84.06 86 VAL A C 1
ATOM 713 O O . VAL A 1 86 ? 0.288 0.216 -3.467 1.00 84.06 86 VAL A O 1
ATOM 716 N N . HIS A 1 87 ? 0.184 2.454 -3.646 1.00 82.25 87 HIS A N 1
ATOM 717 C CA . HIS A 1 87 ? 0.722 2.555 -4.999 1.00 82.25 87 HIS A CA 1
ATOM 718 C C . HIS A 1 87 ? 2.244 2.705 -4.964 1.00 82.25 87 HIS A C 1
ATOM 720 O O . HIS A 1 87 ? 2.775 3.429 -4.118 1.00 82.25 87 HIS A O 1
ATOM 726 N N . SER A 1 88 ? 2.953 2.067 -5.900 1.00 76.31 88 SER A N 1
ATOM 727 C CA . SER A 1 88 ? 4.417 2.173 -5.973 1.00 76.31 88 SER A CA 1
ATOM 728 C C . SER A 1 88 ? 4.909 3.507 -6.552 1.00 76.31 88 SER A C 1
ATOM 730 O O . SER A 1 88 ? 6.050 3.904 -6.309 1.00 76.31 88 SER A O 1
ATOM 732 N N . GLY A 1 89 ? 4.049 4.231 -7.277 1.00 74.31 89 GLY A N 1
ATOM 733 C CA . GLY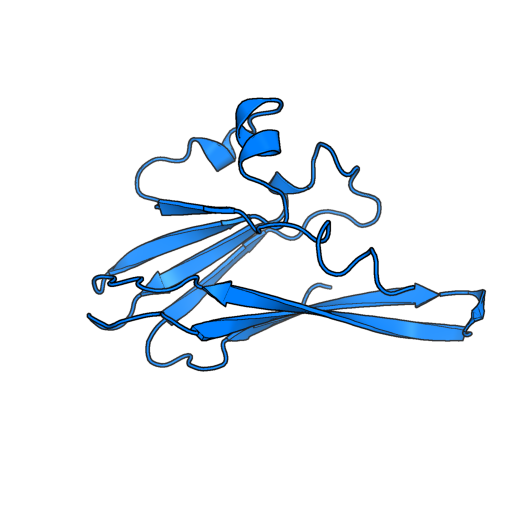 A 1 89 ? 4.308 5.594 -7.743 1.00 74.31 89 GLY A CA 1
ATOM 734 C C . GLY A 1 89 ? 3.925 6.683 -6.728 1.00 74.31 89 GLY A C 1
ATOM 735 O O . GLY A 1 89 ? 3.724 6.416 -5.545 1.00 74.31 89 GLY A O 1
ATOM 736 N N . SER A 1 90 ? 3.875 7.943 -7.180 1.00 74.69 90 SER A N 1
ATOM 737 C CA . SER A 1 90 ? 3.702 9.113 -6.306 1.00 74.69 90 SER A CA 1
ATOM 738 C C . SER A 1 90 ? 2.333 9.777 -6.434 1.00 74.69 90 SER A C 1
ATOM 740 O O . SER A 1 90 ? 1.677 9.722 -7.475 1.00 74.69 90 SER A O 1
ATOM 742 N N . ARG A 1 91 ? 1.940 10.511 -5.386 1.00 77.62 91 ARG A N 1
ATOM 743 C CA . ARG A 1 91 ? 0.690 11.286 -5.370 1.00 77.62 91 ARG A CA 1
ATOM 744 C C . ARG A 1 91 ? 0.644 12.352 -6.469 1.00 77.62 91 ARG A C 1
ATOM 746 O O . ARG A 1 91 ? -0.400 12.569 -7.070 1.00 77.62 91 ARG A O 1
ATOM 753 N N . VAL A 1 92 ? 1.777 13.000 -6.755 1.00 77.69 92 VAL A N 1
ATOM 754 C CA . VAL A 1 92 ? 1.889 13.989 -7.844 1.00 77.69 92 VAL A CA 1
ATOM 755 C C . VAL A 1 92 ? 1.632 13.328 -9.199 1.00 77.69 92 VAL A C 1
ATOM 757 O O . VAL A 1 92 ? 0.964 13.904 -10.056 1.00 77.69 92 VAL A O 1
ATOM 760 N N . ARG A 1 93 ? 2.101 12.088 -9.386 1.00 76.88 93 ARG A N 1
ATOM 761 C CA . ARG A 1 93 ? 1.805 11.327 -10.605 1.00 76.88 93 ARG A CA 1
ATOM 762 C C . ARG A 1 93 ? 0.339 10.944 -10.686 1.00 76.88 93 ARG A C 1
ATOM 764 O O . ARG A 1 93 ? -0.249 11.162 -11.729 1.00 76.88 93 ARG A O 1
ATOM 771 N N . ALA A 1 94 ? -0.265 10.502 -9.586 1.00 76.44 94 ALA A N 1
ATOM 772 C CA . ALA A 1 94 ? -1.701 10.209 -9.551 1.00 76.44 94 ALA A CA 1
ATOM 773 C C . ALA A 1 94 ? -2.550 11.422 -9.960 1.00 76.44 94 ALA A C 1
ATOM 775 O O . ALA A 1 94 ? -3.548 11.286 -10.654 1.00 76.44 94 ALA A O 1
ATOM 776 N N . ALA A 1 95 ? -2.123 12.626 -9.569 1.00 80.75 95 ALA A N 1
ATOM 777 C CA . ALA A 1 95 ? -2.808 13.863 -9.931 1.00 80.75 95 ALA A CA 1
ATOM 778 C C . ALA A 1 95 ? -2.622 14.267 -11.407 1.00 80.75 95 ALA A C 1
ATOM 780 O O . ALA A 1 95 ? -3.492 14.923 -11.969 1.00 80.75 95 ALA A O 1
ATOM 781 N N . THR A 1 96 ? -1.494 13.913 -12.028 1.00 80.44 96 THR A N 1
ATOM 782 C CA . THR A 1 96 ? -1.143 14.326 -13.405 1.00 80.44 96 THR A CA 1
ATOM 783 C C . THR A 1 96 ? -1.463 13.265 -14.458 1.00 80.44 96 THR A C 1
ATOM 785 O O . THR A 1 96 ? -1.725 13.605 -15.606 1.00 80.44 96 THR A O 1
ATOM 788 N N . HIS A 1 97 ? -1.464 11.993 -14.068 1.00 79.62 97 HIS A N 1
ATOM 789 C CA . HIS A 1 97 ? -1.702 10.822 -14.909 1.00 79.62 97 HIS A CA 1
ATOM 790 C C . HIS A 1 97 ? -2.602 9.829 -14.153 1.00 79.62 97 HIS A C 1
ATOM 792 O O . HIS A 1 97 ? -2.145 8.739 -13.795 1.00 79.62 97 HIS A O 1
ATOM 798 N N . PRO A 1 98 ? -3.857 10.208 -13.845 1.00 80.88 98 PRO A N 1
ATOM 799 C CA . PRO A 1 98 ? -4.735 9.378 -13.033 1.00 80.88 98 PRO A CA 1
ATOM 800 C C . PRO A 1 98 ? -5.056 8.063 -13.739 1.00 80.88 98 PRO A C 1
ATOM 802 O O . PRO A 1 98 ? -5.427 8.035 -14.916 1.00 80.88 98 PRO A O 1
ATOM 805 N N . LEU A 1 99 ? -4.956 6.966 -12.998 1.00 83.19 99 LEU A N 1
ATOM 806 C CA . LEU A 1 99 ? -5.446 5.658 -13.412 1.00 83.19 99 LEU A CA 1
ATOM 807 C C . LEU A 1 99 ? -6.825 5.396 -12.790 1.00 83.19 99 LEU A C 1
ATOM 809 O O . LEU A 1 99 ? -7.121 5.929 -11.720 1.00 83.19 99 LEU A O 1
ATOM 813 N N . PRO A 1 100 ? -7.667 4.525 -13.383 1.00 85.31 100 PRO A N 1
ATOM 814 C CA . PRO A 1 100 ? -8.956 4.160 -12.784 1.00 85.31 100 PRO A CA 1
ATOM 815 C C . PRO A 1 100 ? -8.832 3.670 -11.334 1.00 85.31 100 PRO A C 1
ATOM 817 O O . PRO A 1 100 ? -9.692 3.940 -10.500 1.00 85.31 100 PRO A O 1
ATOM 820 N N . ASP A 1 101 ? -7.724 2.995 -11.018 1.00 83.94 101 ASP A N 1
ATOM 821 C CA . ASP A 1 101 ? -7.433 2.512 -9.672 1.00 83.94 101 ASP A CA 1
ATOM 822 C C . ASP A 1 101 ? -7.092 3.599 -8.661 1.00 83.94 101 ASP A C 1
ATOM 824 O O . ASP A 1 101 ? -7.211 3.315 -7.474 1.00 83.94 101 ASP A O 1
ATOM 828 N N . ASP A 1 102 ? -6.672 4.789 -9.093 1.00 78.31 102 ASP A N 1
ATOM 829 C CA . ASP A 1 102 ? -6.386 5.927 -8.208 1.00 78.31 102 ASP A CA 1
ATOM 830 C C . ASP A 1 102 ? -7.686 6.576 -7.689 1.00 78.31 102 ASP A C 1
ATOM 832 O O . ASP A 1 102 ? -7.660 7.383 -6.759 1.00 78.31 102 ASP A O 1
ATOM 836 N N . LEU A 1 103 ? -8.827 6.219 -8.294 1.00 81.19 103 LEU A N 1
ATOM 837 C CA . LEU A 1 103 ? -10.159 6.766 -8.022 1.00 81.19 103 LEU A CA 1
ATOM 838 C C . LEU A 1 103 ? -11.113 5.728 -7.406 1.00 81.19 103 LEU A C 1
ATOM 840 O O . LEU A 1 103 ? -12.315 5.976 -7.288 1.00 81.19 103 LEU A O 1
ATOM 844 N N . ALA A 1 104 ? -10.605 4.549 -7.036 1.00 82.38 104 ALA A N 1
ATOM 845 C CA . ALA A 1 104 ? -11.425 3.453 -6.536 1.00 82.38 104 ALA A CA 1
ATOM 846 C C . ALA A 1 104 ? -12.061 3.793 -5.175 1.00 82.38 104 ALA A C 1
ATOM 848 O O . ALA A 1 104 ? -11.388 3.937 -4.156 1.00 82.38 104 ALA A O 1
ATOM 849 N N . SER A 1 105 ? -13.392 3.872 -5.134 1.00 84.19 105 SER A N 1
ATOM 850 C CA . SER A 1 105 ? -14.128 4.160 -3.900 1.00 84.19 105 SER A CA 1
ATOM 851 C C . SER A 1 105 ? -13.948 3.072 -2.837 1.00 84.19 105 SER A C 1
ATOM 853 O O . SER A 1 105 ? -13.773 1.894 -3.151 1.00 84.19 105 SER A O 1
ATOM 855 N N . GLY A 1 106 ? -14.066 3.451 -1.561 1.00 85.06 106 GLY A N 1
ATOM 856 C CA . GLY A 1 106 ? -13.966 2.509 -0.440 1.00 85.06 106 GLY A CA 1
ATOM 857 C C . GLY A 1 106 ? -12.536 2.048 -0.147 1.00 85.06 106 GLY A C 1
ATOM 858 O O . GLY A 1 106 ? -12.341 1.123 0.645 1.00 85.06 106 GLY A O 1
ATOM 859 N N . ARG A 1 107 ? -11.537 2.673 -0.779 1.00 86.00 107 ARG A N 1
ATOM 860 C CA . ARG A 1 107 ? -10.113 2.476 -0.519 1.00 86.00 107 ARG A CA 1
ATOM 861 C C . ARG A 1 107 ? -9.482 3.799 -0.122 1.00 86.00 107 ARG A C 1
ATOM 863 O O . ARG A 1 107 ? -9.810 4.854 -0.659 1.00 86.00 107 ARG A O 1
ATOM 870 N N . LYS A 1 108 ? -8.577 3.746 0.849 1.00 88.00 108 LYS A N 1
ATOM 871 C CA . LYS A 1 108 ? -7.718 4.877 1.192 1.00 88.00 108 LYS A CA 1
ATOM 872 C C . LYS A 1 108 ? -6.437 4.759 0.379 1.00 88.00 108 LYS A C 1
ATOM 874 O O . LYS A 1 108 ? -5.712 3.778 0.515 1.00 88.00 108 LYS A O 1
ATOM 879 N N . HIS A 1 109 ? -6.169 5.741 -0.472 1.00 84.19 109 HIS A N 1
ATOM 880 C CA . HIS A 1 109 ? -5.016 5.705 -1.367 1.00 84.19 109 HIS A CA 1
ATOM 881 C C . HIS A 1 109 ? -3.775 6.251 -0.669 1.00 84.19 109 HIS A C 1
ATOM 883 O O . HIS A 1 109 ? -3.741 7.402 -0.229 1.00 84.19 109 HIS A O 1
ATOM 889 N N . VAL A 1 110 ? -2.752 5.411 -0.587 1.00 80.56 110 VAL A N 1
ATOM 890 C CA . VAL A 1 110 ? -1.419 5.747 -0.101 1.00 80.56 110 VAL A CA 1
ATOM 891 C C . VAL A 1 110 ? -0.489 5.676 -1.291 1.00 80.56 110 VAL A C 1
ATOM 893 O O . VAL A 1 110 ? -0.471 4.696 -2.030 1.00 80.56 110 VAL A O 1
ATOM 896 N N . TYR A 1 111 ? 0.29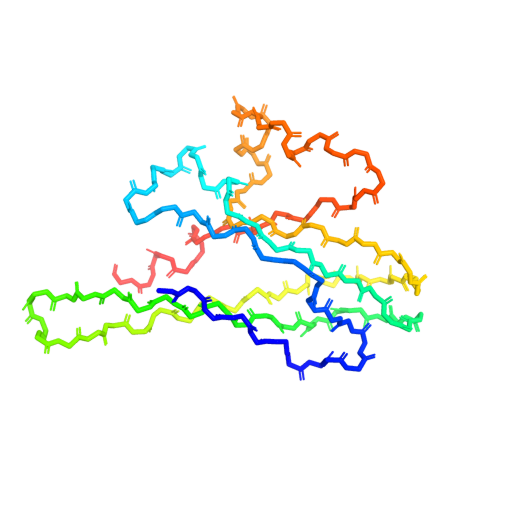8 6.719 -1.476 1.00 76.69 111 TYR A N 1
ATOM 897 C CA . TYR A 1 111 ? 1.287 6.761 -2.536 1.00 76.69 111 TYR A CA 1
ATOM 898 C C . TYR A 1 111 ? 2.652 6.686 -1.895 1.00 76.69 111 TYR A C 1
ATOM 900 O O . TYR A 1 111 ? 2.905 7.381 -0.906 1.00 76.69 111 TYR A O 1
ATOM 908 N N . ALA A 1 112 ? 3.534 5.879 -2.474 1.00 66.44 112 ALA A N 1
ATOM 909 C CA . ALA A 1 112 ? 4.936 5.968 -2.143 1.00 66.44 112 ALA A CA 1
ATOM 910 C C . ALA A 1 112 ? 5.361 7.433 -2.300 1.00 66.44 112 ALA A C 1
ATOM 912 O O . ALA A 1 112 ? 5.187 8.046 -3.361 1.00 66.44 112 ALA A O 1
ATOM 913 N N . ALA A 1 113 ? 5.966 8.011 -1.266 1.00 55.88 113 ALA A N 1
ATOM 914 C CA . ALA A 1 113 ? 6.943 9.056 -1.515 1.00 55.88 113 ALA A CA 1
ATOM 915 C C . ALA A 1 113 ? 8.076 8.348 -2.263 1.00 55.88 113 ALA A C 1
ATOM 917 O O . ALA A 1 113 ? 8.955 7.751 -1.652 1.00 55.88 113 ALA A O 1
ATOM 918 N N . GLY A 1 114 ? 7.924 8.239 -3.584 1.00 39.69 114 GLY A N 1
ATOM 919 C CA . GLY A 1 114 ? 8.754 7.379 -4.405 1.00 39.69 114 GLY A CA 1
ATOM 920 C C . GLY A 1 114 ? 10.248 7.708 -4.277 1.00 39.69 114 GLY A C 1
ATOM 921 O O . GLY A 1 114 ? 10.619 8.725 -3.691 1.00 39.69 114 GLY A O 1
ATOM 922 N N . PRO A 1 115 ? 11.112 6.887 -4.885 1.00 36.72 115 PRO A N 1
ATOM 923 C CA . PRO A 1 115 ? 12.574 6.914 -4.794 1.00 36.72 115 PRO A CA 1
ATOM 924 C C . PRO A 1 115 ? 13.350 8.215 -4.993 1.00 36.72 115 PRO A C 1
ATOM 926 O O . PRO A 1 115 ? 14.569 8.153 -4.974 1.00 36.72 115 PRO A O 1
ATOM 929 N N . MET A 1 116 ? 12.757 9.389 -5.171 1.00 34.38 116 MET A N 1
ATOM 930 C CA . MET A 1 116 ? 13.548 10.615 -5.331 1.00 34.38 116 MET A CA 1
ATOM 931 C C . MET A 1 116 ? 14.477 10.901 -4.131 1.00 34.38 116 MET A C 1
ATOM 933 O O . MET A 1 116 ? 15.471 11.598 -4.306 1.00 34.38 116 MET A O 1
ATOM 937 N N . ALA A 1 117 ? 14.208 10.337 -2.945 1.00 31.36 117 ALA A N 1
ATOM 938 C CA . ALA A 1 117 ? 15.109 10.435 -1.791 1.00 31.36 117 ALA A CA 1
ATOM 939 C C . ALA A 1 117 ? 16.166 9.310 -1.707 1.00 31.36 117 ALA A C 1
ATOM 941 O O . ALA A 1 117 ? 17.243 9.547 -1.172 1.00 31.36 117 ALA A O 1
ATOM 942 N N . ALA A 1 118 ? 15.899 8.113 -2.246 1.00 29.33 118 ALA A N 1
ATOM 943 C CA . ALA A 1 118 ? 16.797 6.950 -2.133 1.00 29.33 118 ALA A CA 1
ATOM 944 C C . ALA A 1 118 ? 17.547 6.604 -3.435 1.00 29.33 118 ALA A C 1
ATOM 946 O O . ALA A 1 118 ? 18.604 5.992 -3.389 1.00 29.33 118 ALA A O 1
ATOM 947 N N . ALA A 1 119 ? 17.063 7.055 -4.595 1.00 29.95 119 ALA A N 1
ATOM 948 C CA . ALA A 1 119 ? 17.736 6.922 -5.890 1.00 29.95 119 ALA A CA 1
ATOM 949 C C . ALA A 1 119 ? 18.796 8.013 -6.139 1.00 29.95 119 ALA A C 1
ATOM 951 O O . ALA A 1 119 ? 19.354 8.083 -7.227 1.00 29.95 119 ALA A O 1
ATOM 952 N N . LYS A 1 120 ? 19.073 8.869 -5.143 1.00 26.16 120 LYS A N 1
ATOM 953 C CA . LYS A 1 120 ? 20.239 9.771 -5.127 1.00 26.16 120 LYS A CA 1
ATOM 954 C C . LYS A 1 120 ? 21.434 9.209 -4.348 1.00 26.16 120 LYS A C 1
ATOM 956 O O . LYS A 1 120 ? 22.431 9.904 -4.193 1.00 26.16 120 LYS A O 1
ATOM 961 N N . LEU A 1 121 ? 21.334 7.973 -3.861 1.00 28.44 121 LEU A N 1
ATOM 962 C CA . LEU A 1 121 ? 22.451 7.225 -3.291 1.00 28.44 121 LEU A CA 1
ATOM 963 C C . LEU A 1 121 ? 22.881 6.130 -4.269 1.00 28.44 121 LEU A C 1
ATOM 965 O O . LEU A 1 121 ? 22.712 4.948 -3.994 1.00 28.44 121 LEU A O 1
ATOM 969 N N . MET A 1 122 ? 23.372 6.561 -5.429 1.00 28.75 122 MET A N 1
ATOM 970 C CA . MET A 1 122 ? 24.475 5.969 -6.197 1.00 28.75 122 MET A CA 1
ATOM 971 C C . MET A 1 122 ? 24.876 6.959 -7.287 1.00 28.75 122 MET A C 1
ATOM 973 O O . MET A 1 122 ? 23.975 7.398 -8.037 1.00 28.75 122 MET A O 1
#

Foldseek 3Di:
DKDKDKPCVQQKHWPAWQDDDPPDDQLCQQSGKTKIFGAAFDFQQQTWMWIWDFDQDPVVNGTDTDTDIDGDHPGDGDHGGQMEIETQHAPVSCVVRNDPVSVDPSYHYHYPPHCPPPVVPD